Protein AF-A0A2E4EAB9-F1 (afdb_monomer)

Sequence (122 aa):
MTINTVYMVAIVLLIVALAIIRATQSYMKASKVSADFETMLNDIDTLLSIEELHCRNNSEQTGVSMKNKMRKYVLTERQQALSGKFTRSSIAKMREAEKARKAKFLDPIAKINLMKLLKLVQ

Radius of gyration: 25.56 Å; Cα contacts (8 Å, |Δi|>4): 39; chains: 1; bounding box: 57×25×73 Å

Mean predicted aligned error: 11.04 Å

Structure (mmCIF, N/CA/C/O backbone):
data_AF-A0A2E4EAB9-F1
#
_entry.id   AF-A0A2E4EAB9-F1
#
loop_
_atom_site.group_PDB
_atom_site.id
_atom_site.type_symbol
_atom_site.label_atom_id
_atom_site.label_alt_id
_atom_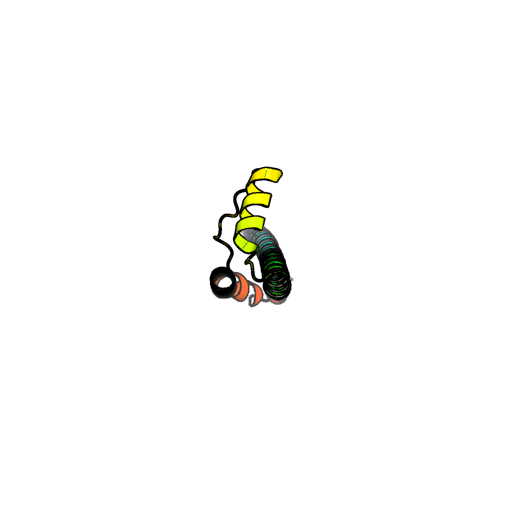site.label_comp_id
_atom_site.label_asym_id
_atom_site.label_entity_id
_atom_site.label_seq_id
_atom_site.pdbx_PDB_ins_code
_atom_site.Cartn_x
_atom_site.Cartn_y
_atom_site.Cartn_z
_atom_site.occupancy
_atom_site.B_iso_or_equiv
_atom_site.auth_seq_id
_atom_site.auth_comp_id
_atom_site.auth_asym_id
_atom_site.auth_atom_id
_atom_site.pdbx_PDB_model_num
ATOM 1 N N . MET A 1 1 ? 34.586 12.372 -43.814 1.00 53.91 1 MET A N 1
ATOM 2 C CA . MET A 1 1 ? 33.130 12.263 -43.534 1.00 53.91 1 MET A CA 1
ATOM 3 C C . MET A 1 1 ? 32.754 11.094 -42.616 1.00 53.91 1 MET A C 1
ATOM 5 O O . MET A 1 1 ? 31.787 11.228 -41.880 1.00 53.91 1 MET A O 1
ATOM 9 N N . THR A 1 2 ? 33.498 9.984 -42.613 1.00 57.66 2 THR A N 1
ATOM 10 C CA . THR A 1 2 ? 33.239 8.781 -41.788 1.00 57.66 2 THR A CA 1
ATOM 11 C C . THR A 1 2 ? 33.495 8.969 -40.286 1.00 57.66 2 THR A C 1
ATOM 13 O O . THR A 1 2 ? 32.770 8.438 -39.455 1.00 57.66 2 THR A O 1
ATOM 16 N N . ILE A 1 3 ? 34.488 9.781 -39.914 1.00 60.59 3 ILE A N 1
ATOM 17 C CA . ILE A 1 3 ? 34.826 10.046 -38.505 1.00 60.59 3 ILE A CA 1
ATOM 18 C C . ILE A 1 3 ? 33.667 10.754 -37.770 1.00 60.59 3 ILE A C 1
ATOM 20 O O . ILE A 1 3 ? 33.287 10.343 -36.679 1.00 60.59 3 ILE A O 1
ATOM 24 N N . ASN A 1 4 ? 33.020 11.742 -38.403 1.00 70.62 4 ASN A N 1
ATOM 25 C CA . ASN A 1 4 ? 31.850 12.426 -37.827 1.00 70.62 4 ASN A CA 1
ATOM 26 C C . ASN A 1 4 ? 30.649 11.495 -37.625 1.00 70.62 4 ASN A C 1
ATOM 28 O O . ASN A 1 4 ? 29.900 11.662 -36.668 1.00 70.62 4 ASN A O 1
ATOM 32 N N . THR A 1 5 ? 30.451 10.517 -38.510 1.00 71.56 5 THR A N 1
ATOM 33 C CA . THR A 1 5 ? 29.341 9.562 -38.398 1.00 71.56 5 THR A CA 1
ATOM 34 C C . THR A 1 5 ? 29.564 8.578 -37.253 1.00 71.56 5 THR A C 1
ATOM 36 O O . THR A 1 5 ? 28.626 8.313 -36.509 1.00 71.56 5 THR A O 1
ATOM 39 N N . VAL A 1 6 ? 30.800 8.120 -37.029 1.00 76.75 6 VAL A N 1
ATOM 40 C CA . VAL A 1 6 ? 31.141 7.264 -35.876 1.00 76.75 6 VAL A CA 1
ATOM 41 C C . VAL A 1 6 ? 30.901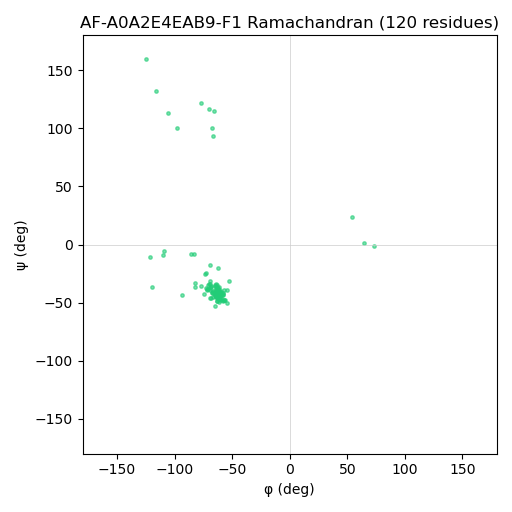 7.990 -34.548 1.00 76.75 6 VAL A C 1
ATOM 43 O O . VAL A 1 6 ? 30.269 7.428 -33.655 1.00 76.75 6 VAL A O 1
ATOM 46 N N . TYR A 1 7 ? 31.324 9.253 -34.426 1.00 79.38 7 TYR A N 1
ATOM 47 C CA . TYR A 1 7 ? 31.069 10.042 -33.214 1.00 79.38 7 TYR A CA 1
ATOM 48 C C . TYR A 1 7 ? 29.577 10.300 -32.979 1.00 79.38 7 TYR A C 1
ATOM 50 O O . TYR A 1 7 ? 29.107 10.170 -31.851 1.00 79.38 7 TYR A O 1
ATOM 58 N N . MET A 1 8 ? 28.813 10.603 -34.032 1.00 76.50 8 MET A N 1
ATOM 59 C CA . MET A 1 8 ? 27.363 10.786 -33.919 1.00 76.50 8 MET A CA 1
ATOM 60 C C . MET A 1 8 ? 26.654 9.505 -33.466 1.00 76.50 8 MET A C 1
ATOM 62 O O . MET A 1 8 ? 25.801 9.561 -32.583 1.00 76.50 8 MET A O 1
ATOM 66 N N . VAL A 1 9 ? 27.037 8.342 -34.003 1.00 80.81 9 VAL A N 1
ATOM 67 C CA . VAL A 1 9 ? 26.483 7.046 -33.578 1.00 80.81 9 VAL A CA 1
ATOM 68 C C . VAL A 1 9 ? 26.835 6.751 -32.119 1.00 80.81 9 VAL A C 1
ATOM 70 O O . VAL A 1 9 ? 25.957 6.368 -31.349 1.00 80.81 9 VAL A O 1
ATOM 73 N N . ALA A 1 10 ? 28.080 6.995 -31.702 1.00 81.62 10 ALA A N 1
ATOM 74 C CA . ALA A 1 10 ? 28.498 6.814 -30.313 1.00 81.62 10 ALA A CA 1
ATOM 75 C C . ALA A 1 10 ? 27.709 7.709 -29.338 1.00 81.62 10 ALA A C 1
ATOM 77 O O . ALA A 1 10 ? 27.286 7.245 -28.279 1.00 81.62 10 ALA A O 1
ATOM 78 N N . ILE A 1 11 ? 27.449 8.968 -29.706 1.00 83.19 11 ILE A N 1
ATOM 79 C CA . ILE A 1 11 ? 26.643 9.895 -28.896 1.00 83.19 11 ILE A CA 1
ATOM 80 C C . ILE A 1 11 ? 25.191 9.412 -28.794 1.00 83.19 11 ILE A C 1
ATOM 82 O O . ILE A 1 11 ? 24.620 9.416 -27.704 1.00 83.19 11 ILE A O 1
ATOM 86 N N . VAL A 1 12 ? 24.594 8.952 -29.897 1.00 80.38 12 VAL A N 1
ATOM 87 C CA . VAL A 1 12 ? 23.225 8.410 -29.892 1.00 80.38 12 VAL A CA 1
ATOM 88 C C . VAL A 1 12 ? 23.128 7.174 -28.996 1.00 80.38 12 VAL A C 1
ATOM 90 O O . VAL A 1 12 ? 22.217 7.090 -28.172 1.00 80.38 12 VAL A O 1
ATOM 93 N N . LEU A 1 13 ? 24.090 6.252 -29.084 1.00 81.56 13 LEU A N 1
ATOM 94 C CA . LEU A 1 13 ? 24.143 5.070 -28.219 1.00 81.56 13 LEU A CA 1
ATOM 95 C C . LEU A 1 13 ? 24.279 5.446 -26.739 1.00 81.56 13 LEU A C 1
ATOM 97 O O . LEU A 1 13 ? 23.595 4.868 -25.893 1.00 81.56 13 LEU A O 1
ATOM 101 N N . LEU A 1 14 ? 25.095 6.455 -26.422 1.00 81.31 14 LEU A N 1
ATOM 102 C CA . LEU A 1 14 ? 25.246 6.962 -25.058 1.00 81.31 14 LEU A CA 1
ATOM 103 C C . LEU A 1 14 ? 23.925 7.536 -24.516 1.00 81.31 14 LEU A C 1
ATOM 105 O O . LEU A 1 14 ? 23.537 7.243 -23.384 1.00 81.31 14 LEU A O 1
ATOM 109 N N . ILE A 1 15 ? 23.208 8.325 -25.322 1.00 82.94 15 ILE A N 1
ATOM 110 C CA . ILE A 1 15 ? 21.912 8.908 -24.941 1.00 82.94 15 ILE A CA 1
ATOM 111 C C . ILE A 1 15 ? 20.884 7.802 -24.675 1.00 82.94 15 ILE A C 1
ATOM 113 O O . ILE A 1 15 ? 20.181 7.846 -23.661 1.00 82.94 15 ILE A O 1
ATOM 117 N N . VAL A 1 16 ? 20.824 6.788 -25.542 1.00 81.19 16 VAL A N 1
ATOM 118 C CA . VAL A 1 16 ? 19.929 5.635 -25.370 1.00 81.19 16 VAL A CA 1
ATOM 119 C C . VAL A 1 16 ? 20.271 4.865 -24.091 1.00 81.19 16 VAL A C 1
ATOM 121 O O . VAL A 1 16 ? 19.374 4.570 -23.300 1.00 81.19 16 VAL A O 1
ATOM 124 N N . ALA A 1 17 ? 21.553 4.605 -23.825 1.00 75.44 17 ALA A N 1
ATOM 125 C CA . ALA A 1 17 ? 21.991 3.923 -22.608 1.00 75.44 17 ALA A CA 1
ATOM 126 C C . ALA A 1 17 ? 21.595 4.694 -21.335 1.00 75.44 17 ALA A C 1
ATOM 128 O O . ALA A 1 17 ? 21.042 4.114 -20.398 1.00 75.44 17 ALA A O 1
ATOM 129 N N . LEU A 1 18 ? 21.799 6.015 -21.312 1.00 76.94 18 LEU A N 1
ATOM 130 C CA . LEU A 1 18 ? 21.396 6.868 -20.188 1.00 76.94 18 LEU A CA 1
ATOM 131 C C . LEU A 1 18 ? 19.876 6.875 -19.976 1.00 76.94 18 LEU A C 1
ATOM 133 O O . LEU A 1 18 ? 19.413 6.848 -18.831 1.00 76.94 18 LEU A O 1
ATOM 137 N N . ALA A 1 19 ? 19.095 6.882 -21.059 1.00 76.12 19 ALA A N 1
ATOM 138 C CA . ALA A 1 19 ? 17.641 6.791 -20.988 1.00 76.12 19 ALA A CA 1
ATOM 139 C C . ALA A 1 19 ? 17.188 5.454 -20.376 1.00 76.12 19 ALA A C 1
ATOM 141 O O . ALA A 1 19 ? 16.341 5.450 -19.480 1.00 76.12 19 ALA A O 1
ATOM 142 N N . ILE A 1 20 ? 17.802 4.336 -20.783 1.00 78.69 20 ILE A N 1
ATOM 143 C CA . ILE A 1 20 ? 17.524 2.999 -20.232 1.00 78.69 20 ILE A CA 1
ATOM 144 C C . ILE A 1 20 ? 17.876 2.933 -18.741 1.00 78.69 20 ILE A C 1
ATOM 146 O O . ILE A 1 20 ? 17.076 2.436 -17.944 1.00 78.69 20 ILE A O 1
ATOM 150 N N . ILE A 1 21 ? 19.033 3.465 -18.333 1.00 75.44 21 ILE A N 1
ATOM 151 C CA . ILE A 1 21 ? 19.454 3.481 -16.922 1.00 75.44 21 ILE A CA 1
ATOM 152 C C . ILE A 1 21 ? 18.444 4.256 -16.070 1.00 75.44 21 ILE A C 1
ATOM 154 O O . ILE A 1 21 ? 17.989 3.751 -15.041 1.00 75.44 21 ILE A O 1
ATOM 158 N N . ARG A 1 22 ? 18.036 5.456 -16.506 1.00 76.25 22 ARG A N 1
ATOM 159 C CA . ARG A 1 22 ? 17.036 6.255 -15.779 1.00 76.25 22 ARG A CA 1
ATOM 160 C C . ARG A 1 22 ? 15.679 5.560 -15.710 1.00 76.25 22 ARG A C 1
ATOM 162 O O . ARG A 1 22 ? 15.067 5.545 -14.643 1.00 76.25 22 ARG A O 1
ATOM 169 N N . ALA A 1 23 ? 15.225 4.959 -16.809 1.00 75.56 23 ALA A N 1
ATOM 170 C CA . ALA A 1 23 ? 13.980 4.195 -16.831 1.00 75.56 23 ALA A CA 1
ATOM 171 C C . ALA A 1 23 ? 14.030 3.009 -15.852 1.00 75.56 23 ALA A C 1
ATOM 173 O O . ALA A 1 23 ? 13.092 2.807 -15.081 1.00 75.56 23 ALA A O 1
ATOM 174 N N . THR A 1 24 ? 15.156 2.292 -15.809 1.00 73.38 24 THR A N 1
ATOM 175 C CA . THR A 1 24 ? 15.376 1.153 -14.903 1.00 73.38 24 THR A CA 1
ATOM 176 C C . THR A 1 24 ? 15.369 1.592 -13.438 1.00 73.38 24 THR A C 1
ATOM 178 O O . THR A 1 24 ? 14.691 0.984 -12.614 1.00 73.38 24 THR A O 1
ATOM 181 N N . GLN A 1 25 ? 16.055 2.688 -13.099 1.00 75.62 25 GLN A N 1
ATOM 182 C CA . GLN A 1 25 ? 16.055 3.230 -11.735 1.00 75.62 25 GLN A CA 1
ATOM 183 C C . GLN A 1 25 ? 14.659 3.682 -11.289 1.00 75.62 25 GLN A C 1
ATOM 185 O O . GLN A 1 25 ? 14.253 3.404 -10.158 1.00 75.62 25 GLN A O 1
ATOM 190 N N . SER A 1 26 ? 13.907 4.353 -12.165 1.00 75.19 26 SER A N 1
ATOM 191 C CA . SER A 1 26 ? 12.519 4.737 -11.886 1.00 75.19 26 SER A CA 1
ATOM 192 C C . SER A 1 26 ? 11.617 3.517 -11.701 1.00 75.19 26 SER A C 1
ATOM 194 O O . SER A 1 26 ? 10.810 3.504 -10.772 1.00 75.19 26 SER A O 1
ATOM 196 N N . TYR A 1 27 ? 11.791 2.471 -12.515 1.00 78.12 27 TYR A N 1
ATOM 197 C CA . TYR A 1 27 ? 11.072 1.205 -12.358 1.00 78.12 27 TYR A CA 1
ATOM 198 C C . TYR A 1 27 ? 11.385 0.533 -11.017 1.00 78.12 27 TYR A C 1
ATOM 200 O O . TYR A 1 27 ? 10.464 0.189 -10.282 1.00 78.12 27 TYR A O 1
ATOM 208 N N . MET A 1 28 ? 12.664 0.402 -10.649 1.00 75.38 28 MET A N 1
ATOM 209 C CA . MET A 1 28 ? 13.064 -0.194 -9.368 1.00 75.38 28 MET A CA 1
ATOM 210 C C . MET A 1 28 ? 12.465 0.561 -8.177 1.00 75.38 28 MET A C 1
ATOM 212 O O . MET A 1 28 ? 11.948 -0.060 -7.249 1.00 75.38 28 MET A O 1
ATOM 216 N N . LYS A 1 29 ? 12.484 1.900 -8.215 1.00 80.06 29 LYS A N 1
ATOM 217 C CA . LYS A 1 29 ? 11.846 2.733 -7.186 1.00 80.06 29 LYS A CA 1
ATOM 218 C C . LYS A 1 29 ? 10.339 2.492 -7.129 1.00 80.06 29 LYS A C 1
ATOM 220 O O . LYS A 1 29 ? 9.809 2.281 -6.045 1.00 80.06 29 LYS A O 1
ATOM 225 N N . ALA A 1 30 ? 9.659 2.484 -8.275 1.00 77.31 30 ALA A N 1
ATOM 226 C CA . ALA A 1 30 ? 8.221 2.242 -8.340 1.00 77.31 30 ALA A CA 1
ATOM 227 C C . ALA A 1 30 ? 7.845 0.836 -7.841 1.00 77.31 30 ALA A C 1
ATOM 229 O O . ALA A 1 30 ? 6.892 0.694 -7.080 1.00 77.31 30 ALA A O 1
ATOM 230 N N . SER A 1 31 ? 8.629 -0.185 -8.197 1.00 80.44 31 SER A N 1
ATOM 231 C CA . SER A 1 31 ? 8.450 -1.558 -7.720 1.00 80.44 31 SER A CA 1
ATOM 232 C C . SER A 1 31 ? 8.626 -1.657 -6.207 1.00 80.44 31 SER A C 1
ATOM 234 O O . SER A 1 31 ? 7.814 -2.301 -5.547 1.00 80.44 31 SER A O 1
ATOM 236 N N . LYS A 1 32 ? 9.655 -1.007 -5.646 1.00 84.12 32 LYS A N 1
ATOM 237 C CA . LYS A 1 32 ? 9.880 -0.987 -4.196 1.00 84.12 32 LYS A CA 1
ATOM 238 C C . LYS A 1 32 ? 8.731 -0.298 -3.463 1.00 84.12 32 LYS A C 1
ATOM 240 O O . LYS A 1 32 ? 8.176 -0.876 -2.542 1.00 84.12 32 LYS A O 1
ATOM 245 N N . VAL A 1 33 ? 8.325 0.888 -3.920 1.00 83.12 33 VAL A N 1
ATOM 246 C CA . VAL A 1 33 ? 7.191 1.627 -3.337 1.00 83.12 33 VAL A CA 1
ATOM 247 C C . VAL A 1 33 ? 5.915 0.788 -3.359 1.00 83.12 33 VAL A C 1
ATOM 249 O O . VAL A 1 33 ? 5.148 0.803 -2.404 1.00 83.12 33 VAL A O 1
ATOM 252 N N . SER A 1 34 ? 5.694 0.038 -4.435 1.00 84.56 34 SER A N 1
ATOM 253 C CA . SER A 1 34 ? 4.527 -0.826 -4.563 1.00 84.56 34 SER A CA 1
ATOM 254 C C . SER A 1 34 ? 4.559 -2.018 -3.594 1.00 84.56 34 SER A C 1
ATOM 256 O O . SER A 1 34 ? 3.521 -2.400 -3.056 1.00 84.56 34 SER A O 1
ATO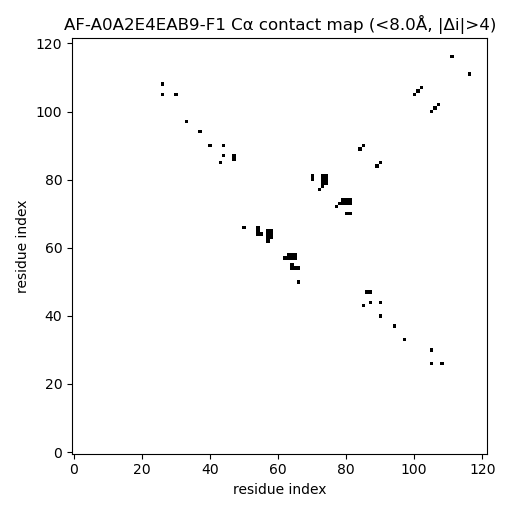M 258 N N . ALA A 1 35 ? 5.743 -2.576 -3.323 1.00 84.50 35 ALA A N 1
ATOM 259 C CA . ALA A 1 35 ? 5.929 -3.609 -2.303 1.00 84.50 35 ALA A CA 1
ATOM 260 C C . ALA A 1 35 ? 5.736 -3.052 -0.881 1.00 84.50 35 ALA A C 1
ATOM 262 O O . ALA A 1 35 ? 4.992 -3.629 -0.092 1.00 84.50 35 ALA A O 1
ATOM 263 N N . ASP A 1 36 ? 6.334 -1.896 -0.577 1.00 86.75 36 ASP A N 1
ATOM 264 C CA . ASP A 1 36 ? 6.183 -1.219 0.717 1.00 86.75 36 ASP A CA 1
ATOM 265 C C . ASP A 1 36 ? 4.709 -0.860 0.986 1.00 86.75 36 ASP A C 1
ATOM 267 O O . ASP A 1 36 ? 4.207 -1.024 2.098 1.00 86.75 36 ASP A O 1
ATOM 271 N N . PHE A 1 37 ? 3.982 -0.426 -0.049 1.00 87.00 37 PHE A N 1
ATOM 272 C CA . PHE A 1 37 ? 2.548 -0.150 0.028 1.00 87.00 37 PHE A CA 1
ATOM 273 C C . PHE A 1 37 ? 1.725 -1.402 0.361 1.00 87.00 37 PHE A C 1
ATOM 275 O O . PHE A 1 37 ? 0.804 -1.337 1.173 1.00 87.00 37 PHE A O 1
ATOM 282 N N . GLU A 1 38 ? 2.055 -2.547 -0.236 1.00 87.56 38 GLU A N 1
ATOM 283 C CA . GLU A 1 38 ? 1.379 -3.817 0.038 1.00 87.56 38 GLU A CA 1
ATOM 284 C C . GLU A 1 38 ? 1.607 -4.283 1.483 1.00 87.56 38 GLU A C 1
ATOM 286 O O . GLU A 1 38 ? 0.646 -4.645 2.1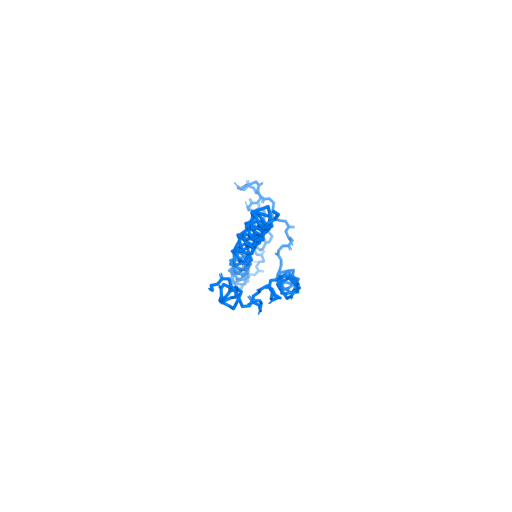65 1.00 87.56 38 GLU A O 1
ATOM 291 N N . THR A 1 39 ? 2.843 -4.172 1.978 1.00 89.31 39 THR A N 1
ATOM 292 C CA . THR A 1 39 ? 3.187 -4.424 3.386 1.00 89.31 39 THR A CA 1
ATOM 293 C C . THR A 1 39 ? 2.389 -3.517 4.321 1.00 89.31 39 THR A C 1
ATOM 295 O O . THR A 1 39 ? 1.724 -4.008 5.229 1.00 89.31 39 THR A O 1
ATOM 298 N N . MET A 1 40 ? 2.351 -2.209 4.046 1.00 89.38 40 MET A N 1
ATOM 299 C CA . MET A 1 40 ? 1.580 -1.252 4.844 1.00 89.38 40 MET A CA 1
ATOM 300 C C . MET A 1 40 ? 0.088 -1.618 4.900 1.00 89.38 40 MET A C 1
ATOM 302 O O . MET A 1 40 ? -0.530 -1.543 5.961 1.00 89.38 40 MET A O 1
ATOM 306 N N . LEU A 1 41 ? -0.517 -2.028 3.778 1.00 89.69 41 LEU A N 1
ATOM 307 C CA . LEU A 1 41 ? -1.919 -2.456 3.771 1.00 89.69 41 LEU A CA 1
ATOM 308 C C . LEU A 1 41 ? -2.149 -3.732 4.594 1.00 89.69 41 LEU A C 1
ATOM 310 O O . LEU A 1 41 ? -3.201 -3.853 5.220 1.00 89.69 41 LEU A O 1
ATOM 314 N N . ASN A 1 42 ? -1.193 -4.665 4.610 1.00 89.12 42 ASN A N 1
ATOM 315 C CA . ASN A 1 42 ? -1.267 -5.875 5.434 1.00 89.12 42 ASN A CA 1
ATOM 316 C C . ASN A 1 42 ? -1.167 -5.558 6.929 1.00 89.12 42 ASN A C 1
ATOM 318 O O . ASN A 1 42 ? -1.939 -6.104 7.720 1.00 89.12 42 ASN A O 1
ATOM 322 N N . ASP A 1 43 ? -0.279 -4.641 7.312 1.00 89.38 43 ASP A N 1
ATOM 323 C CA . ASP A 1 43 ? -0.153 -4.190 8.700 1.00 89.38 43 ASP A CA 1
ATOM 324 C C . ASP A 1 43 ? -1.451 -3.528 9.178 1.00 89.38 43 ASP A C 1
ATOM 326 O O . ASP A 1 43 ? -1.963 -3.845 10.253 1.00 89.38 43 ASP A O 1
ATOM 330 N N . ILE A 1 44 ? -2.049 -2.663 8.350 1.00 87.81 44 ILE A N 1
ATOM 331 C CA . ILE A 1 44 ? -3.331 -2.019 8.664 1.00 87.81 44 ILE A CA 1
ATOM 332 C C . ILE A 1 44 ? -4.451 -3.061 8.811 1.00 87.81 44 ILE A C 1
ATOM 334 O O . ILE A 1 44 ? -5.234 -2.981 9.757 1.00 87.81 44 ILE A O 1
ATOM 338 N N . ASP A 1 45 ? -4.548 -4.041 7.909 1.00 87.62 45 ASP A N 1
ATOM 339 C CA . ASP A 1 45 ? -5.578 -5.089 7.980 1.00 87.62 45 ASP A CA 1
ATOM 340 C C . ASP A 1 45 ? -5.409 -5.985 9.222 1.00 87.62 45 ASP A C 1
ATOM 342 O O . ASP A 1 45 ? 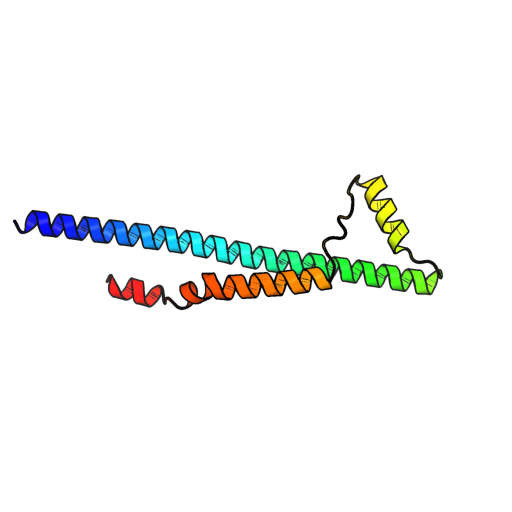-6.386 -6.364 9.879 1.00 87.62 45 ASP A O 1
ATOM 346 N N . THR A 1 46 ? -4.160 -6.247 9.610 1.00 88.75 46 THR A N 1
ATOM 347 C CA . THR A 1 46 ? -3.821 -6.960 10.847 1.00 88.75 46 THR A CA 1
ATOM 348 C C . THR A 1 46 ? -4.275 -6.169 12.072 1.00 88.75 46 THR A C 1
ATOM 350 O O . THR A 1 46 ? -4.975 -6.711 12.926 1.00 88.75 46 THR A O 1
ATOM 353 N N . LEU A 1 47 ? -3.963 -4.871 12.138 1.00 87.31 47 LEU A N 1
ATOM 354 C CA . LEU A 1 47 ? -4.390 -3.997 13.236 1.00 87.31 47 LEU A CA 1
ATOM 355 C C . LEU A 1 47 ? -5.917 -3.901 13.343 1.00 87.31 47 LEU A C 1
ATOM 357 O O . LEU A 1 47 ? -6.457 -3.972 14.447 1.00 87.31 47 LEU A O 1
ATOM 361 N N . LEU A 1 48 ? -6.624 -3.797 12.214 1.00 85.94 48 LEU A N 1
ATOM 362 C CA . LEU A 1 48 ? -8.090 -3.811 12.190 1.00 85.94 48 LEU A CA 1
ATOM 363 C C . LEU A 1 48 ? -8.660 -5.142 12.698 1.00 85.94 48 LEU A C 1
ATOM 365 O O . LEU A 1 48 ? -9.683 -5.158 13.380 1.00 85.94 48 LEU A O 1
ATOM 369 N N . SER A 1 49 ? -8.002 -6.257 12.386 1.00 86.81 49 SER A N 1
ATOM 370 C CA . SER A 1 49 ? -8.415 -7.585 12.848 1.00 86.81 49 SER A CA 1
ATOM 371 C C . SER A 1 49 ? -8.165 -7.778 14.345 1.00 86.81 49 SER A C 1
ATOM 373 O O . SER A 1 49 ? -9.022 -8.326 15.037 1.00 86.81 49 SER A O 1
ATOM 375 N N . ILE A 1 50 ? -7.048 -7.260 14.865 1.00 85.62 50 ILE A N 1
ATOM 376 C CA . ILE A 1 50 ? -6.764 -7.212 16.306 1.00 85.62 50 ILE A CA 1
ATOM 377 C C . ILE A 1 50 ? -7.806 -6.348 17.029 1.00 85.62 50 ILE A C 1
ATOM 379 O O . ILE A 1 50 ? -8.343 -6.774 18.052 1.00 85.62 50 ILE A O 1
ATOM 383 N N . GLU A 1 51 ? -8.134 -5.163 16.497 1.00 82.50 51 GLU A N 1
ATOM 384 C CA . GLU A 1 51 ? -9.194 -4.303 17.046 1.00 82.50 51 GLU A CA 1
ATOM 385 C C . GLU A 1 51 ? -10.530 -5.051 17.096 1.00 82.50 51 GLU A C 1
ATOM 387 O O . GLU A 1 51 ? -11.211 -5.026 18.124 1.00 82.50 51 GLU A O 1
ATOM 392 N N . GLU A 1 52 ? -10.910 -5.720 16.004 1.00 84.38 52 GLU A N 1
ATOM 393 C CA . GLU A 1 52 ? -12.162 -6.469 15.930 1.00 84.38 52 GLU A CA 1
ATOM 394 C C . GLU A 1 52 ? -12.207 -7.596 16.967 1.00 84.38 52 GLU A C 1
ATOM 396 O O . GLU A 1 52 ? -13.201 -7.719 17.685 1.00 84.38 52 GLU A O 1
ATOM 401 N N . LEU A 1 53 ? -11.128 -8.373 17.082 1.00 86.19 53 LEU A N 1
ATOM 402 C CA . LEU A 1 53 ? -11.023 -9.470 18.039 1.00 86.19 53 LEU A CA 1
ATOM 403 C C . LEU A 1 53 ? -11.121 -8.961 19.484 1.00 86.19 53 LEU A C 1
ATOM 405 O O . LEU A 1 53 ? -11.905 -9.484 20.273 1.00 86.19 53 LEU A O 1
ATOM 409 N N . HIS A 1 54 ? -10.391 -7.897 19.827 1.00 82.88 54 HIS A N 1
ATOM 410 C CA . HIS A 1 54 ? -10.458 -7.304 21.163 1.00 82.88 54 HIS A CA 1
ATOM 411 C C . HIS A 1 54 ? -11.825 -6.703 21.484 1.00 82.88 54 HIS A C 1
ATOM 413 O O . HIS A 1 54 ? -12.294 -6.824 22.618 1.00 82.88 54 HIS A O 1
ATOM 419 N N . CYS A 1 55 ? -12.473 -6.058 20.512 1.00 82.38 55 CYS A N 1
ATOM 420 C CA . CYS A 1 55 ? -13.817 -5.520 20.700 1.00 82.38 55 CYS A CA 1
ATOM 421 C C . CYS A 1 55 ? -14.844 -6.639 20.891 1.00 82.38 55 CYS A C 1
ATOM 423 O O . CYS A 1 55 ? -15.730 -6.496 21.731 1.00 82.38 55 CYS A O 1
ATOM 425 N N . ARG A 1 56 ? -14.719 -7.740 20.141 1.00 84.06 56 ARG A N 1
ATOM 426 C CA . ARG A 1 56 ? -15.597 -8.907 20.252 1.00 84.06 56 ARG A CA 1
ATOM 427 C C . ARG A 1 56 ? -15.452 -9.578 21.613 1.00 84.06 56 ARG A C 1
ATOM 429 O O . ARG A 1 56 ? -16.440 -9.657 22.333 1.00 84.06 56 ARG A O 1
ATOM 436 N N . ASN A 1 57 ? -14.227 -9.921 22.014 1.00 84.31 57 ASN A N 1
ATOM 437 C CA . ASN A 1 57 ? -13.961 -10.554 23.309 1.00 84.31 57 ASN A CA 1
ATOM 438 C C . ASN A 1 57 ? -14.457 -9.693 24.480 1.00 84.31 57 ASN A C 1
ATOM 440 O O . ASN A 1 57 ? -15.066 -10.206 25.413 1.00 84.31 57 ASN A O 1
ATOM 444 N N . ASN A 1 58 ? -14.254 -8.371 24.429 1.00 82.62 58 ASN A N 1
ATOM 445 C CA . ASN A 1 58 ? -14.786 -7.483 25.465 1.00 82.62 58 ASN A CA 1
ATOM 446 C C . ASN A 1 58 ? -16.311 -7.413 25.451 1.00 82.62 58 ASN A C 1
ATOM 448 O O . ASN A 1 58 ? -16.923 -7.404 26.515 1.00 82.62 58 ASN A O 1
ATOM 452 N N . SER A 1 59 ? -16.936 -7.354 24.273 1.00 81.81 59 SER A N 1
ATOM 453 C CA . SER A 1 59 ? -18.396 -7.349 24.171 1.00 81.81 59 SER A CA 1
ATOM 454 C C . SER A 1 59 ? -18.999 -8.646 24.708 1.00 81.81 59 SER A C 1
ATOM 456 O O . SER A 1 59 ? -20.043 -8.595 25.346 1.00 81.81 59 SER A O 1
ATOM 458 N N . GLU A 1 60 ? -18.348 -9.786 24.484 1.00 80.50 60 GLU A N 1
ATOM 459 C CA . GLU A 1 60 ? -18.768 -11.089 25.010 1.00 80.50 60 GLU A CA 1
ATOM 460 C C . GLU A 1 60 ? -18.606 -11.171 26.535 1.00 80.50 60 GLU A C 1
ATOM 462 O O . GLU A 1 60 ? -19.460 -11.733 27.213 1.00 80.50 60 GLU A O 1
ATOM 467 N N . GLN A 1 61 ? -17.554 -10.564 27.092 1.00 79.56 61 GLN A N 1
ATOM 468 C CA . GLN A 1 61 ? -17.286 -10.581 28.536 1.00 79.56 61 GLN A CA 1
ATOM 469 C C . GLN A 1 61 ? -18.071 -9.530 29.333 1.00 79.56 61 GLN A C 1
ATOM 471 O O . GLN A 1 61 ? -18.396 -9.757 30.495 1.00 79.56 61 GLN A O 1
ATOM 476 N N . THR A 1 62 ? -18.343 -8.364 28.744 1.00 77.06 62 THR A N 1
ATOM 477 C CA . THR A 1 62 ? -18.873 -7.190 29.466 1.00 77.06 62 THR A CA 1
ATOM 478 C C . THR A 1 62 ? -20.212 -6.684 28.933 1.00 77.06 62 THR A C 1
ATOM 480 O O . THR A 1 62 ? -20.826 -5.826 29.560 1.00 77.06 62 THR A O 1
ATOM 483 N N . GLY A 1 63 ? -20.667 -7.166 27.771 1.00 74.94 63 GLY A N 1
ATOM 484 C CA . GLY A 1 63 ? -21.889 -6.700 27.103 1.00 74.94 63 GLY A CA 1
ATOM 485 C C . GLY A 1 63 ? -21.780 -5.317 26.446 1.00 74.94 63 GLY A C 1
ATOM 486 O O . GLY A 1 63 ? -22.745 -4.855 25.838 1.00 74.94 63 GLY A O 1
ATOM 487 N N . VAL A 1 64 ? -20.629 -4.637 26.542 1.00 74.38 64 VAL A N 1
ATOM 488 C CA . VAL A 1 64 ? -20.455 -3.255 26.069 1.00 74.38 64 VAL A CA 1
ATOM 489 C C . VAL A 1 64 ? -19.435 -3.184 24.933 1.00 74.38 64 VAL A C 1
ATOM 491 O O . VAL A 1 64 ? -18.315 -3.682 25.030 1.00 74.38 64 VAL A O 1
ATOM 494 N N . SER A 1 65 ? -19.794 -2.487 23.850 1.00 71.12 65 SER A N 1
ATOM 495 C CA . SER A 1 65 ? -18.874 -2.233 22.738 1.00 71.12 65 SER A CA 1
ATOM 496 C C . SER A 1 65 ? -17.775 -1.246 23.137 1.00 71.12 65 SER A C 1
ATOM 498 O O . SER A 1 65 ? -18.018 -0.064 23.394 1.00 71.12 65 SER A O 1
ATOM 500 N N . MET A 1 66 ? -16.529 -1.717 23.130 1.00 78.19 66 MET A N 1
ATOM 501 C CA . MET A 1 66 ? -15.364 -0.916 23.512 1.00 78.19 66 MET A CA 1
ATOM 502 C C . MET A 1 66 ? -14.826 -0.035 22.377 1.00 78.19 66 MET A C 1
ATOM 504 O O . MET A 1 66 ? -14.000 0.842 22.617 1.00 78.19 66 MET A O 1
ATOM 508 N N . LYS A 1 67 ? -15.333 -0.202 21.151 1.00 76.25 67 LYS A N 1
ATOM 509 C CA . LYS A 1 67 ? -14.830 0.468 19.942 1.00 76.25 67 LYS A CA 1
ATOM 510 C C . LYS A 1 67 ? -14.823 1.995 20.064 1.00 76.25 67 LYS A C 1
ATOM 512 O O . LYS A 1 67 ? -13.817 2.651 19.801 1.00 76.25 67 LYS A O 1
ATOM 517 N N . ASN A 1 68 ? -15.931 2.574 20.530 1.00 75.44 68 ASN A N 1
ATOM 518 C CA . ASN A 1 68 ? -16.039 4.024 20.727 1.00 75.44 68 ASN A CA 1
ATOM 519 C C . ASN A 1 68 ? -15.167 4.518 21.887 1.00 75.44 68 ASN A C 1
ATOM 521 O O . ASN A 1 68 ? -14.617 5.617 21.819 1.00 75.44 68 ASN A O 1
ATOM 525 N N . LYS A 1 69 ? -15.013 3.700 22.933 1.00 78.88 69 LYS A N 1
ATOM 526 C CA . LYS A 1 69 ? -14.152 4.009 24.077 1.00 78.88 69 LYS A CA 1
ATOM 527 C C . LYS A 1 69 ? -12.684 4.037 23.651 1.00 78.88 69 LYS A C 1
ATOM 529 O O . LYS A 1 69 ? -11.984 4.990 23.961 1.00 78.88 69 LYS A O 1
ATOM 534 N N . MET A 1 70 ? -12.250 3.053 22.867 1.00 76.06 70 MET A N 1
ATOM 535 C CA . MET A 1 70 ? -10.883 2.946 22.354 1.00 76.06 70 MET A CA 1
ATOM 536 C C . MET A 1 70 ? -10.537 4.111 21.422 1.00 76.06 70 MET A C 1
ATOM 538 O O . MET A 1 70 ? -9.491 4.734 21.571 1.00 76.06 70 MET A O 1
ATOM 542 N N . ARG A 1 71 ? -11.465 4.494 20.534 1.00 76.31 71 ARG A N 1
ATOM 543 C CA . ARG A 1 71 ? -11.322 5.692 19.690 1.00 76.31 71 ARG A CA 1
ATOM 544 C C . ARG A 1 71 ? -11.161 6.971 20.507 1.00 76.31 71 ARG A C 1
ATOM 546 O O . ARG A 1 71 ? -10.309 7.791 20.177 1.00 76.31 71 ARG A O 1
ATOM 553 N N . LYS A 1 72 ? -11.960 7.133 21.568 1.00 78.94 72 LYS A N 1
ATOM 554 C CA . LYS A 1 72 ? -11.834 8.272 22.486 1.00 78.94 72 LYS A CA 1
ATOM 555 C C . LYS A 1 72 ? -10.489 8.261 23.211 1.00 78.94 72 LYS A C 1
ATOM 557 O O . LYS A 1 72 ? -9.846 9.298 23.2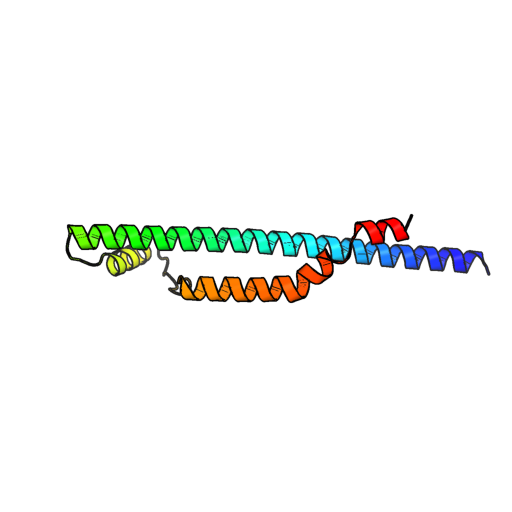24 1.00 78.94 72 LYS A O 1
ATOM 562 N N . TYR A 1 73 ? -10.045 7.109 23.720 1.00 81.25 73 TYR A N 1
ATOM 563 C CA . TYR A 1 73 ? -8.746 6.980 24.391 1.00 81.25 73 TYR A CA 1
ATOM 564 C C . TYR A 1 73 ? -7.572 7.366 23.494 1.00 81.25 73 TYR A C 1
ATOM 566 O O . TYR A 1 73 ? -6.718 8.137 23.913 1.00 81.25 73 TYR A O 1
ATOM 574 N N . VAL A 1 74 ? -7.526 6.870 22.254 1.00 78.38 74 VAL A N 1
ATOM 575 C CA . VAL A 1 74 ? -6.447 7.225 21.315 1.00 78.38 74 VAL A CA 1
ATOM 576 C C . VAL A 1 74 ? -6.444 8.730 21.034 1.00 78.38 74 VAL A C 1
ATOM 578 O O . VAL A 1 74 ? -5.382 9.351 21.029 1.00 78.38 74 VAL A O 1
ATOM 581 N N . LEU A 1 75 ? -7.625 9.334 20.870 1.00 82.00 75 LEU A N 1
ATOM 582 C CA . LEU A 1 75 ? -7.742 10.776 20.681 1.00 82.00 75 LEU A CA 1
ATOM 583 C C . LEU A 1 75 ? -7.255 11.562 21.907 1.00 82.00 75 LEU A C 1
ATOM 585 O O . LEU A 1 75 ? -6.538 12.539 21.738 1.00 82.00 75 LEU A O 1
ATOM 589 N N . THR A 1 76 ? -7.616 11.156 23.125 1.00 84.50 76 THR A N 1
ATOM 590 C CA . THR A 1 76 ? -7.233 11.883 24.347 1.00 84.50 76 THR A CA 1
ATOM 591 C C . THR A 1 76 ? -5.764 11.694 24.720 1.00 84.50 76 THR A C 1
ATOM 593 O O . THR A 1 76 ? -5.105 12.667 25.064 1.00 84.50 76 THR A O 1
ATOM 596 N N . GLU A 1 77 ? -5.234 10.474 24.621 1.00 85.00 77 GLU A N 1
ATOM 597 C CA . GLU A 1 77 ? -3.871 10.132 25.066 1.00 85.00 77 GLU A CA 1
ATOM 598 C C . GLU A 1 77 ? -2.801 10.482 24.028 1.00 85.00 77 GLU A C 1
ATOM 600 O O . GLU A 1 77 ? -1.686 10.873 24.365 1.00 85.00 77 GLU A O 1
ATOM 605 N N . ARG A 1 78 ? -3.112 10.307 22.739 1.00 81.88 78 ARG A N 1
ATOM 606 C CA . ARG A 1 78 ? -2.143 10.497 21.649 1.00 81.88 78 ARG A CA 1
ATOM 607 C C . ARG A 1 78 ? -2.420 11.733 20.808 1.00 81.88 78 ARG A C 1
ATOM 609 O O . ARG A 1 78 ? -1.631 12.015 19.914 1.00 81.88 78 ARG A O 1
ATOM 616 N N . GLN A 1 79 ? -3.528 12.442 21.050 1.00 84.12 79 GLN A N 1
ATOM 617 C CA . GLN A 1 79 ? -3.994 13.565 20.219 1.00 84.12 79 GLN A CA 1
ATOM 618 C C . GLN A 1 79 ? -4.131 13.190 18.734 1.00 84.12 79 GLN A C 1
ATOM 620 O O . GLN A 1 79 ? -4.094 14.037 17.843 1.00 84.12 79 GLN A O 1
ATOM 625 N N . GLN A 1 80 ? -4.297 11.896 18.455 1.00 74.94 80 GLN A N 1
ATOM 626 C CA . GLN A 1 80 ? -4.390 11.358 17.108 1.00 74.94 80 GLN A CA 1
ATOM 627 C C . GLN A 1 80 ? -5.836 10.987 16.816 1.00 74.94 80 GLN A C 1
ATOM 629 O O . GLN A 1 80 ? -6.402 10.060 17.397 1.00 74.94 80 GLN A O 1
ATOM 634 N N . ALA A 1 81 ? -6.442 11.712 15.879 1.00 70.81 81 ALA A N 1
ATOM 635 C CA . ALA A 1 81 ? -7.751 11.358 15.365 1.00 70.81 81 ALA A CA 1
ATOM 636 C C . ALA A 1 81 ? -7.624 10.187 14.382 1.00 70.81 81 ALA A C 1
ATOM 638 O O . ALA A 1 81 ? -6.947 10.275 13.355 1.00 70.81 81 ALA A O 1
ATOM 639 N N . LEU A 1 82 ? -8.324 9.090 14.668 1.00 68.62 82 LEU A N 1
ATOM 640 C CA . LEU A 1 82 ? -8.499 8.010 13.705 1.00 68.62 82 LEU A CA 1
ATOM 641 C C . LEU A 1 82 ? -9.323 8.533 12.528 1.00 68.62 82 LEU A C 1
ATOM 643 O O . LEU A 1 82 ? -10.500 8.853 12.673 1.00 68.62 82 LEU A O 1
ATOM 647 N N . SER A 1 83 ? -8.707 8.590 11.347 1.00 74.44 83 SER A N 1
ATOM 648 C CA . SER A 1 83 ? -9.338 9.154 10.147 1.00 74.44 83 SER A CA 1
ATOM 649 C C . SER A 1 83 ? -10.592 8.397 9.695 1.00 74.44 83 SER A C 1
ATOM 651 O O . SER A 1 83 ? -11.374 8.923 8.910 1.00 74.44 83 SER A O 1
ATOM 653 N N . GLY A 1 84 ? -10.753 7.136 10.114 1.00 71.44 84 GLY A N 1
ATOM 654 C CA . GLY A 1 84 ? -11.819 6.248 9.645 1.00 71.44 84 GLY A CA 1
ATOM 655 C C . GLY A 1 84 ? -11.732 5.900 8.153 1.00 71.44 84 GLY A C 1
ATOM 656 O O . GLY A 1 84 ? -12.576 5.163 7.657 1.00 71.44 84 GLY A O 1
ATOM 657 N N . LYS A 1 85 ? -10.713 6.398 7.438 1.00 77.62 85 LYS A N 1
ATOM 658 C CA . LYS A 1 85 ? -10.529 6.187 5.994 1.00 77.62 85 LYS A CA 1
ATOM 659 C C . LYS A 1 85 ? -10.061 4.772 5.667 1.00 77.62 85 LYS A C 1
ATOM 661 O O . LYS A 1 85 ? -10.312 4.284 4.566 1.00 77.62 85 LYS A O 1
ATOM 666 N N . PHE A 1 86 ? -9.396 4.116 6.615 1.00 80.50 86 PHE A N 1
ATOM 667 C CA . PHE A 1 86 ? -8.886 2.756 6.483 1.00 80.50 86 PHE A CA 1
ATOM 668 C C . PHE A 1 86 ? -9.868 1.778 7.128 1.00 80.50 86 PHE A C 1
ATOM 670 O O . PHE A 1 86 ? -9.943 1.636 8.344 1.00 80.50 86 PHE A O 1
ATOM 677 N N . THR A 1 87 ? -10.667 1.151 6.277 1.00 84.12 87 THR A N 1
ATOM 678 C CA . THR A 1 87 ? -11.633 0.096 6.591 1.00 84.12 87 THR A CA 1
ATOM 679 C C . THR A 1 87 ? -11.303 -1.097 5.701 1.00 84.12 87 THR A C 1
ATOM 681 O O . THR A 1 87 ? -10.695 -0.911 4.647 1.00 84.12 87 THR A O 1
ATOM 684 N N . ARG A 1 88 ? -11.741 -2.313 6.047 1.00 83.50 88 ARG A N 1
ATOM 685 C CA . ARG A 1 88 ? -11.492 -3.486 5.186 1.00 83.50 88 ARG A CA 1
ATOM 686 C C . ARG A 1 88 ? -11.976 -3.282 3.745 1.00 83.50 88 ARG A C 1
ATOM 688 O O . ARG A 1 88 ? -11.284 -3.650 2.802 1.00 83.50 88 ARG A O 1
ATOM 695 N N . SER A 1 8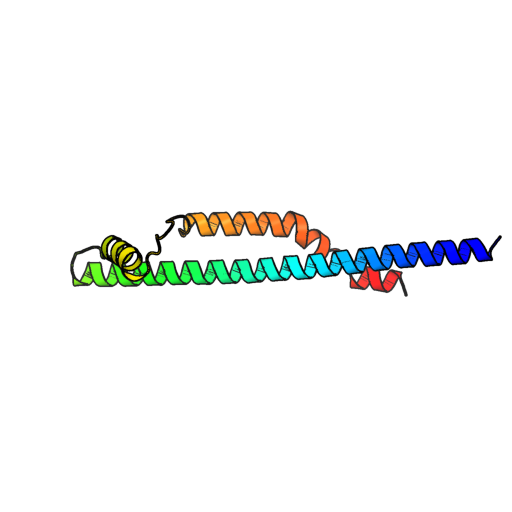9 ? -13.125 -2.628 3.561 1.00 86.19 89 SER A N 1
ATOM 696 C CA . SER A 1 89 ? -13.664 -2.338 2.228 1.00 86.19 89 SER A CA 1
ATOM 697 C C . SER A 1 89 ? -12.837 -1.297 1.467 1.00 86.19 89 SER A C 1
ATOM 699 O O . SER A 1 89 ? -12.620 -1.454 0.266 1.00 86.19 89 SER A O 1
ATOM 701 N N . SER A 1 90 ? -12.338 -0.249 2.132 1.00 86.69 90 SER A N 1
ATOM 702 C CA . SER A 1 90 ? -11.462 0.728 1.475 1.00 86.69 90 SER A CA 1
ATOM 703 C C . SER A 1 90 ? -10.079 0.153 1.168 1.00 86.69 90 SER A C 1
ATOM 705 O O . SER A 1 90 ? -9.549 0.441 0.099 1.00 86.69 90 SER A O 1
ATOM 707 N N . ILE A 1 91 ? -9.539 -0.724 2.020 1.00 88.56 91 ILE A N 1
ATOM 708 C CA . ILE A 1 91 ? -8.298 -1.468 1.754 1.00 88.56 91 ILE A CA 1
ATOM 709 C C . ILE A 1 91 ? -8.460 -2.361 0.520 1.00 88.56 91 ILE A C 1
ATOM 711 O O . ILE A 1 91 ? -7.594 -2.349 -0.352 1.00 88.56 91 ILE A O 1
ATOM 715 N N . ALA A 1 92 ? -9.580 -3.081 0.391 1.00 89.12 92 ALA A N 1
ATOM 716 C CA . ALA A 1 92 ? -9.860 -3.894 -0.794 1.00 89.12 92 ALA A CA 1
ATOM 717 C C . ALA A 1 92 ? -9.848 -3.051 -2.082 1.00 89.12 92 ALA A C 1
ATOM 719 O O . ALA A 1 92 ? -9.132 -3.381 -3.026 1.00 89.12 92 ALA A O 1
ATOM 720 N N . LYS A 1 93 ? -10.537 -1.900 -2.079 1.00 90.50 93 LYS A N 1
ATOM 721 C CA . LYS A 1 93 ? -10.534 -0.954 -3.210 1.00 90.50 93 LYS A CA 1
ATOM 722 C C . LYS A 1 93 ? -9.135 -0.414 -3.521 1.00 90.50 93 LYS A C 1
ATOM 724 O O . LYS A 1 93 ? -8.767 -0.293 -4.685 1.00 90.50 93 LYS A O 1
ATOM 729 N N . MET A 1 94 ? -8.339 -0.101 -2.496 1.00 88.88 94 MET A N 1
ATOM 730 C CA . MET A 1 94 ? -6.950 0.344 -2.669 1.00 88.88 94 MET A CA 1
ATOM 731 C C . MET A 1 94 ? -6.076 -0.747 -3.300 1.00 88.88 94 MET A C 1
ATOM 733 O O . MET A 1 94 ? -5.280 -0.444 -4.186 1.00 88.88 94 MET A O 1
ATOM 737 N N . ARG A 1 95 ? -6.251 -2.017 -2.904 1.00 90.00 95 ARG A N 1
ATOM 738 C CA . ARG A 1 95 ? -5.544 -3.153 -3.521 1.00 90.00 95 ARG A CA 1
ATOM 739 C C . ARG A 1 95 ? -5.934 -3.334 -4.985 1.00 90.00 95 ARG A C 1
ATOM 741 O O . ARG A 1 95 ? -5.062 -3.580 -5.812 1.00 90.00 95 ARG A O 1
ATOM 748 N N . GLU A 1 96 ? -7.214 -3.209 -5.323 1.00 90.81 96 GLU A N 1
ATOM 749 C CA . GLU A 1 96 ? -7.676 -3.286 -6.716 1.00 90.81 96 GLU A CA 1
ATOM 750 C C . GLU A 1 96 ? -7.112 -2.149 -7.571 1.00 90.81 96 GLU A C 1
ATOM 752 O O . GLU A 1 96 ? -6.602 -2.394 -8.666 1.00 90.81 96 GLU A O 1
ATOM 757 N N . ALA A 1 97 ? -7.125 -0.920 -7.049 1.00 88.50 97 ALA A N 1
ATOM 758 C CA . ALA A 1 97 ? -6.544 0.234 -7.725 1.00 88.50 97 ALA A CA 1
ATOM 759 C C . ALA A 1 97 ? -5.032 0.065 -7.956 1.00 88.50 97 ALA A C 1
ATOM 761 O O . ALA A 1 97 ? -4.540 0.343 -9.052 1.00 88.50 97 ALA A O 1
ATOM 762 N N . GLU A 1 98 ? -4.295 -0.441 -6.963 1.00 86.94 98 GLU A N 1
ATOM 763 C CA . GLU A 1 98 ? -2.860 -0.693 -7.107 1.00 86.94 98 GLU A CA 1
ATOM 764 C C . GLU A 1 98 ? -2.578 -1.849 -8.077 1.00 86.94 98 GLU A C 1
ATOM 766 O O . GLU A 1 98 ? -1.663 -1.742 -8.889 1.00 86.94 98 GLU A O 1
ATOM 771 N N . LYS A 1 99 ? -3.394 -2.913 -8.091 1.00 87.88 99 LYS A N 1
ATOM 772 C CA . LYS A 1 99 ? -3.306 -3.973 -9.115 1.00 87.88 99 LYS A CA 1
ATOM 773 C C . LYS A 1 99 ? -3.510 -3.413 -10.522 1.00 87.88 99 LYS A C 1
ATOM 775 O O . LYS A 1 99 ? -2.713 -3.704 -11.412 1.00 87.88 99 LYS A O 1
ATOM 780 N N . ALA A 1 100 ? -4.527 -2.575 -10.721 1.00 87.69 100 ALA A N 1
ATOM 781 C CA . ALA A 1 100 ? -4.776 -1.927 -12.008 1.00 87.69 100 ALA A CA 1
ATOM 782 C C . ALA A 1 100 ? -3.607 -1.015 -12.426 1.00 87.69 100 ALA A C 1
ATOM 784 O O . ALA A 1 100 ? -3.221 -0.978 -13.596 1.00 87.69 100 ALA A O 1
ATOM 785 N N . ARG A 1 101 ? -2.992 -0.312 -11.468 1.00 84.19 101 ARG A N 1
ATOM 786 C CA . ARG A 1 101 ? -1.807 0.520 -11.701 1.00 84.19 101 ARG A CA 1
ATOM 787 C C . ARG A 1 101 ? -0.568 -0.316 -12.046 1.00 84.19 101 ARG A C 1
ATOM 789 O O . ARG A 1 101 ? 0.106 0.014 -13.022 1.00 84.19 101 ARG A O 1
ATOM 796 N N . LYS A 1 102 ? -0.291 -1.401 -11.308 1.00 84.12 102 LYS A N 1
ATOM 797 C CA . LYS A 1 102 ? 0.781 -2.371 -11.616 1.00 84.12 102 LYS A CA 1
ATOM 798 C C . LYS A 1 102 ? 0.617 -2.900 -13.046 1.00 84.12 102 LYS A C 1
ATOM 800 O O . LYS A 1 102 ?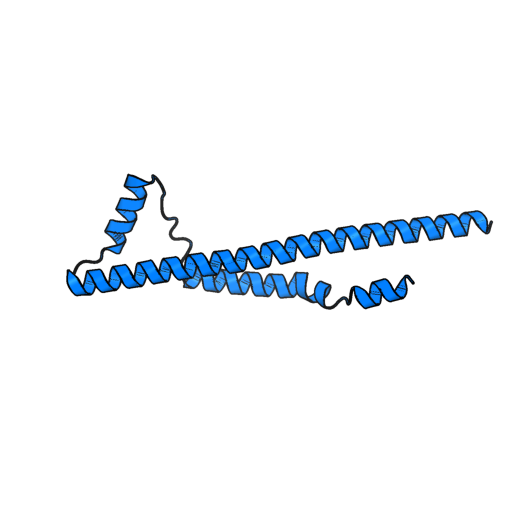 1.537 -2.761 -13.849 1.00 84.12 102 LYS A O 1
ATOM 805 N N . ALA A 1 103 ? -0.586 -3.352 -13.401 1.00 84.69 103 ALA A N 1
ATOM 806 C CA . ALA A 1 103 ? -0.894 -3.881 -14.729 1.00 84.69 103 ALA A CA 1
ATOM 807 C C . ALA A 1 103 ? -0.705 -2.858 -15.861 1.00 84.69 103 ALA A C 1
ATOM 809 O O . ALA A 1 103 ? -0.255 -3.205 -16.952 1.00 84.69 103 ALA A O 1
ATOM 810 N N . LYS A 1 104 ? -1.030 -1.583 -15.615 1.00 82.62 104 LYS A N 1
ATOM 811 C CA . LYS A 1 104 ? -0.913 -0.523 -16.626 1.00 82.62 104 LYS A CA 1
ATOM 812 C C . LYS A 1 104 ? 0.525 -0.046 -16.841 1.00 82.62 104 LYS A C 1
ATOM 814 O O . LYS A 1 104 ? 0.870 0.317 -17.961 1.00 82.62 104 LYS A O 1
ATOM 819 N N . PHE A 1 105 ? 1.339 -0.001 -15.786 1.00 76.81 105 PHE A N 1
ATOM 820 C CA . PHE A 1 105 ? 2.629 0.698 -15.824 1.00 76.81 105 PHE A CA 1
ATOM 821 C C . PHE A 1 105 ? 3.842 -0.190 -15.550 1.00 76.81 105 PHE A C 1
ATOM 823 O O . PHE A 1 105 ? 4.884 0.028 -16.157 1.00 76.81 105 PHE A O 1
ATOM 830 N N . LEU A 1 106 ? 3.736 -1.172 -14.654 1.00 75.88 106 LEU A N 1
ATOM 831 C CA . LEU A 1 106 ? 4.868 -2.009 -14.249 1.00 75.88 106 LEU A CA 1
ATOM 832 C C . LEU A 1 106 ? 4.941 -3.296 -15.070 1.00 75.88 106 LEU A C 1
ATOM 834 O O . LEU A 1 106 ? 6.016 -3.630 -15.561 1.00 75.88 106 LEU A O 1
ATOM 838 N N . ASP A 1 107 ? 3.813 -3.964 -15.307 1.00 77.94 107 ASP A N 1
ATOM 839 C CA . ASP A 1 107 ? 3.778 -5.226 -16.056 1.00 77.94 107 ASP A CA 1
ATOM 840 C C . ASP A 1 107 ? 4.313 -5.107 -17.493 1.00 77.94 107 ASP A C 1
ATOM 842 O O . ASP A 1 107 ? 5.057 -5.995 -17.920 1.00 77.94 107 ASP A O 1
ATOM 846 N N . PRO A 1 108 ? 4.013 -4.039 -18.264 1.00 77.44 108 PRO A N 1
ATOM 847 C CA . PRO A 1 108 ? 4.599 -3.872 -19.590 1.00 77.44 108 PRO A CA 1
ATOM 848 C C . PRO A 1 108 ? 6.123 -3.735 -19.530 1.00 77.44 108 PRO A C 1
ATOM 850 O O . PRO A 1 108 ? 6.816 -4.295 -20.373 1.00 77.44 108 PRO A O 1
ATOM 853 N N . ILE A 1 109 ? 6.651 -3.047 -18.511 1.00 69.19 109 ILE A N 1
ATOM 854 C CA . ILE A 1 109 ? 8.093 -2.854 -18.316 1.00 69.19 109 ILE A CA 1
ATOM 855 C C . ILE A 1 109 ? 8.757 -4.158 -17.861 1.00 69.19 109 ILE A C 1
ATOM 857 O O . ILE A 1 109 ? 9.823 -4.496 -18.359 1.00 69.19 109 ILE A O 1
ATOM 861 N N . ALA A 1 110 ? 8.113 -4.936 -16.990 1.00 68.06 110 ALA A N 1
ATOM 862 C CA . ALA A 1 110 ? 8.602 -6.250 -16.575 1.00 68.06 110 ALA A CA 1
ATOM 863 C C . ALA A 1 110 ? 8.654 -7.253 -17.743 1.00 68.06 110 ALA A C 1
ATOM 865 O O . ALA A 1 110 ? 9.545 -8.100 -17.806 1.00 68.06 110 ALA A O 1
ATOM 866 N N . LYS A 1 111 ? 7.708 -7.152 -18.688 1.00 70.56 111 LYS A N 1
ATOM 867 C CA . LYS A 1 111 ? 7.680 -7.962 -19.918 1.00 70.56 111 LYS A CA 1
ATOM 868 C C . LYS A 1 111 ? 8.746 -7.553 -20.930 1.00 70.56 111 LYS A C 1
ATOM 870 O O . LYS A 1 111 ? 9.151 -8.385 -21.746 1.00 70.56 111 LYS A O 1
ATOM 875 N N . ILE A 1 112 ? 9.218 -6.306 -20.885 1.00 67.88 112 ILE A N 1
ATOM 876 C CA . ILE A 1 112 ? 10.426 -5.909 -21.605 1.00 67.88 112 ILE A CA 1
ATOM 877 C C . ILE A 1 112 ? 11.580 -6.641 -20.929 1.00 67.88 112 ILE A C 1
ATOM 879 O O . ILE A 1 112 ? 12.058 -6.270 -19.862 1.00 67.88 112 ILE A O 1
ATOM 883 N N . ASN A 1 113 ? 12.009 -7.734 -21.553 1.00 62.38 113 ASN A N 1
ATOM 884 C CA . ASN A 1 113 ? 13.107 -8.532 -21.048 1.00 62.38 113 ASN A CA 1
ATOM 885 C C . ASN A 1 113 ? 14.386 -7.686 -21.142 1.00 62.38 113 ASN A C 1
ATOM 887 O O . ASN A 1 113 ? 15.027 -7.630 -22.192 1.00 62.38 113 ASN A O 1
ATOM 891 N N . LEU A 1 114 ? 14.734 -6.991 -20.054 1.00 60.09 114 LEU A N 1
ATOM 892 C CA . LEU A 1 114 ? 15.911 -6.123 -19.961 1.00 60.09 114 LEU A CA 1
ATOM 893 C C . LEU A 1 114 ? 17.179 -6.886 -20.384 1.00 60.09 114 LEU A C 1
ATOM 895 O O . LEU A 1 114 ? 18.072 -6.327 -21.009 1.00 60.09 114 LEU A O 1
ATOM 899 N N . MET A 1 115 ? 17.203 -8.199 -20.138 1.00 52.44 115 MET A N 1
ATOM 900 C CA . MET A 1 115 ? 18.266 -9.116 -20.543 1.00 52.44 115 MET A CA 1
ATOM 901 C C . MET A 1 115 ? 18.324 -9.344 -22.064 1.00 52.44 115 MET A C 1
ATOM 903 O O . MET A 1 115 ? 19.410 -9.528 -22.606 1.00 52.44 115 MET A O 1
ATOM 907 N N . LYS A 1 116 ? 17.190 -9.292 -22.781 1.00 58.91 116 LYS A N 1
ATOM 908 C CA . LYS A 1 116 ? 17.172 -9.265 -24.258 1.00 58.91 116 LYS A CA 1
ATOM 909 C C . LYS A 1 116 ? 17.634 -7.918 -24.809 1.00 58.91 116 LYS A C 1
ATOM 911 O O . LYS A 1 116 ? 18.329 -7.908 -25.814 1.00 58.91 116 LYS A O 1
ATOM 916 N N . LEU A 1 117 ? 17.281 -6.806 -24.160 1.00 55.16 117 LEU A N 1
ATOM 917 C CA . LEU A 1 117 ? 17.760 -5.479 -24.565 1.00 55.16 117 LEU A CA 1
ATOM 918 C C . LEU A 1 117 ? 19.271 -5.330 -24.359 1.00 55.16 117 LEU A C 1
ATOM 920 O O . LEU A 1 117 ? 19.949 -4.825 -25.242 1.00 55.16 117 LEU A O 1
ATOM 924 N N . LEU A 1 118 ? 19.811 -5.828 -23.244 1.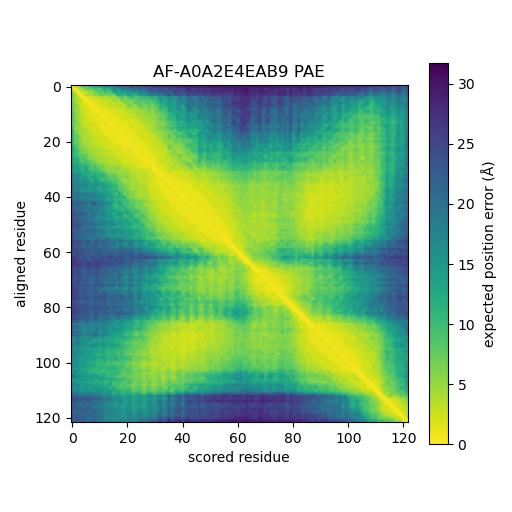00 52.00 118 LEU A N 1
ATOM 925 C CA . LEU A 1 118 ? 21.256 -5.841 -22.992 1.00 52.00 118 LEU A CA 1
ATOM 926 C C . LEU A 1 118 ? 22.011 -6.723 -23.999 1.00 52.00 118 LEU A C 1
ATOM 928 O O . LEU A 1 118 ? 23.085 -6.340 -24.449 1.00 52.00 118 LEU A O 1
ATOM 932 N N . LYS A 1 119 ? 21.424 -7.854 -24.418 1.00 52.41 119 LYS A N 1
ATOM 933 C CA . LYS A 1 119 ? 21.975 -8.717 -25.480 1.00 52.41 119 LYS A CA 1
ATOM 934 C C . LYS A 1 119 ? 21.932 -8.109 -26.886 1.00 52.41 119 LYS A C 1
ATOM 936 O O . LYS A 1 119 ? 22.609 -8.625 -27.758 1.00 52.41 119 LYS A O 1
ATOM 941 N N . LEU A 1 120 ? 21.128 -7.071 -27.125 1.00 49.44 120 LEU A N 1
ATOM 942 C CA . LEU A 1 120 ? 21.081 -6.357 -28.411 1.00 49.44 120 LEU A CA 1
ATOM 943 C C . LEU A 1 120 ? 22.142 -5.246 -28.512 1.00 49.44 120 LEU A C 1
ATOM 945 O O . LEU A 1 120 ? 22.283 -4.642 -29.571 1.00 49.44 120 LEU A O 1
ATOM 949 N N . VAL A 1 121 ? 22.840 -4.950 -27.410 1.00 49.94 121 VAL A N 1
ATOM 950 C CA . VAL A 1 121 ? 23.865 -3.895 -27.310 1.00 49.94 121 VAL A CA 1
ATOM 951 C C . VAL A 1 121 ? 25.286 -4.482 -27.170 1.00 49.94 121 VAL A C 1
ATOM 953 O O . VAL A 1 121 ? 26.255 -3.734 -27.268 1.00 49.94 121 VAL A O 1
ATOM 956 N N . GLN A 1 122 ? 25.420 -5.801 -26.970 1.00 40.06 122 GLN A N 1
ATOM 957 C CA . GLN A 1 122 ? 26.687 -6.548 -27.068 1.00 40.06 122 GLN A CA 1
ATOM 958 C C . GLN A 1 122 ? 26.865 -7.121 -28.471 1.00 40.06 122 GLN A C 1
ATOM 960 O O . GLN A 1 122 ? 28.025 -7.132 -28.935 1.00 40.06 122 GLN A O 1
#

Foldseek 3Di:
DVVVVVVVVVVVVVVVVVVVVVVVVVLVVVVVVLVVVVVVLVVLVVVVVVLVVVQVVCCVVPVDRCNVVVQVCCCVVVVDHDPVCDDPVNSVVVVVVSVVVCVVPNVVVVVPPVVVVVVVVD

Solvent-accessible surface area (backbone atoms only — not comparable to full-atom values): 6910 Å² total; per-residue (Å²): 122,66,68,64,51,53,54,52,52,53,51,52,52,51,52,53,50,53,52,50,52,53,52,49,53,53,47,54,50,52,51,48,53,52,50,53,51,52,52,51,53,49,54,50,52,49,52,52,48,52,52,50,50,54,32,48,56,42,26,75,75,67,74,46,76,45,61,68,57,52,54,50,48,43,31,72,78,66,70,45,76,82,81,74,71,81,40,76,69,49,48,50,52,50,51,52,53,48,50,55,47,39,60,72,61,46,48,62,56,67,68,48,51,61,70,59,56,55,62,74,76,110

pLDDT: mean 78.12, std 10.06, range [40.06, 90.81]

Secondary structure (DSSP, 8-state):
-HHHHHHHHHHHHHHHHHHHHHHHHHHHHHHHHHHHHHHHHHHHHHHHHHHHHHHHHHHHHHSS--HHHHHHHHHHHH-----S---HHHHHHHHHHHHHHIIIIIHHHHHS-HHHHHHTT-